Protein AF-A0A920PZQ6-F1 (afdb_monomer)

Solvent-accessible surface area (backbone atoms only — not comparable to full-atom values): 5185 Å² total; per-residue (Å²): 136,46,75,22,78,49,30,30,54,37,63,74,72,60,67,69,48,89,83,44,70,68,63,48,78,44,50,83,42,39,86,39,55,53,52,90,83,48,70,54,72,60,65,78,3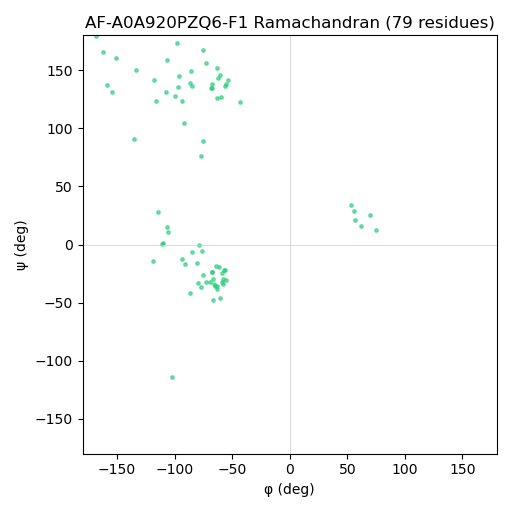3,60,33,80,93,52,82,60,36,60,68,45,56,66,70,68,76,71,49,79,59,51,87,69,85,50,88,93,52,45,48,74,82,80,48,84,133

pLDDT: mean 90.08, std 5.91, range [65.62, 97.19]

Mean predicted aligned error: 4.2 Å

Ra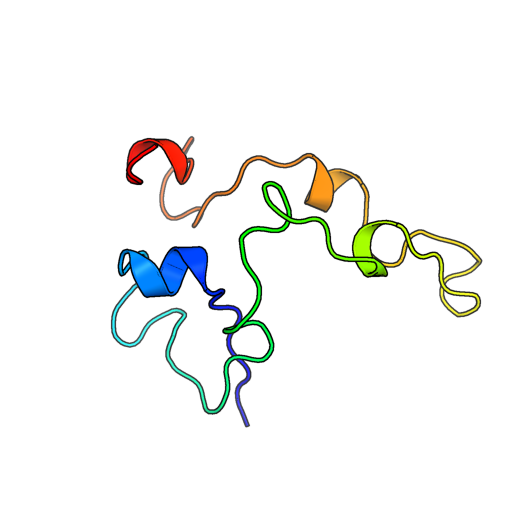dius of g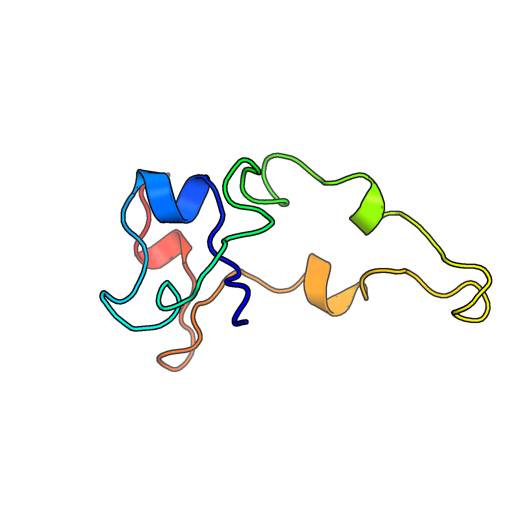yration: 14.3 Å; Cα contacts (8 Å, |Δi|>4): 97; chains: 1; bounding box: 28×32×38 Å

Foldseek 3Di:
DDEAQAACQCVVQVVDDDCPRPPDDYHPHHDPDDCVVPPDPLQVDFDVVVVRDRSDDPCVVPDADAPPPDPPGHPVVPDDD

Nearest PDB structures (foldseek):
  2e18-assembly1_B  TM=8.384E-01  e=1.437E-02  Pyrococcus horikoshii OT3
  3p52-assembly1_B  TM=9.607E-01  e=3.471E-01  Campylobacter jejuni
  4f4h-assembly1_B  TM=6.778E-01  e=3.971E-02  Burkholderia thailandensis E264
  3p52-assembly1_A  TM=9.009E-01  e=2.647E-01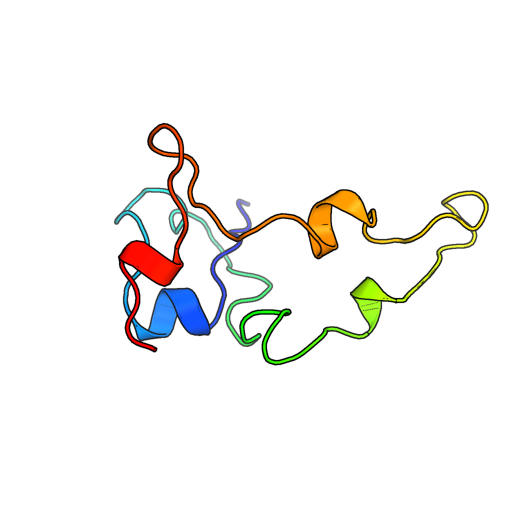  Campylobacter jejuni

Secondary structure (DSSP, 8-state):
--EE---HHHHHHT-S-TTTTT-SSEETTTT---TTTS--GGGG-B-GGGTT-BSS-HHHHHSPP---SSTT--GGGTS--

Sequence (81 aa):
MVLTTGNKSESAVGYSTLYGDTAGAYAVIRTLQDPRVRPVPLAQSHSPGLDGQPVIPDHILTKPPSAELRPDQTDDQSLPP

Structure (mmCIF, N/CA/C/O backbone):
data_AF-A0A920PZQ6-F1
#
_entry.id   AF-A0A920PZQ6-F1
#
loop_
_atom_site.group_PDB
_atom_site.id
_atom_site.type_symbol
_atom_site.label_atom_id
_atom_site.label_alt_id
_atom_site.label_comp_id
_atom_site.label_asym_id
_atom_site.label_entity_id
_atom_site.label_seq_id
_atom_site.pdbx_PDB_ins_code
_atom_site.Cartn_x
_atom_site.Cartn_y
_atom_site.Cartn_z
_atom_site.occupancy
_atom_site.B_iso_or_equiv
_atom_site.auth_seq_id
_atom_site.auth_comp_id
_atom_site.auth_asym_id
_atom_site.auth_atom_id
_atom_site.pdbx_PDB_model_num
ATOM 1 N N . MET A 1 1 ? -7.854 -15.596 -6.209 1.00 84.56 1 MET A N 1
ATOM 2 C CA . MET A 1 1 ? -7.144 -15.223 -4.965 1.00 84.56 1 MET A CA 1
ATOM 3 C C . MET A 1 1 ? -6.928 -13.721 -4.989 1.00 84.56 1 MET A C 1
ATOM 5 O O . MET A 1 1 ? -6.537 -13.228 -6.038 1.00 84.56 1 MET A O 1
ATOM 9 N N . VAL A 1 2 ? -7.216 -13.011 -3.896 1.00 95.75 2 VAL A N 1
ATOM 10 C CA . VAL A 1 2 ? -7.052 -11.547 -3.814 1.00 95.75 2 VAL A CA 1
ATOM 11 C C . VAL A 1 2 ? -5.741 -11.230 -3.102 1.00 95.75 2 VAL A C 1
ATOM 13 O O . VAL A 1 2 ? -5.494 -11.764 -2.018 1.00 95.75 2 VAL A O 1
ATOM 16 N N . LEU A 1 3 ? -4.911 -10.394 -3.722 1.00 97.19 3 LEU A N 1
ATOM 17 C CA . LEU A 1 3 ? -3.698 -9.845 -3.121 1.00 97.19 3 LEU A CA 1
ATOM 18 C C . LEU A 1 3 ? -4.005 -8.453 -2.577 1.00 97.19 3 LEU A C 1
ATOM 20 O O . LEU A 1 3 ? -4.651 -7.668 -3.266 1.00 97.19 3 LEU A O 1
ATOM 24 N N . THR A 1 4 ? -3.536 -8.155 -1.370 1.00 96.06 4 THR A N 1
ATOM 25 C CA . THR A 1 4 ? -3.711 -6.840 -0.744 1.00 96.06 4 THR A CA 1
ATOM 26 C C . THR A 1 4 ? -2.402 -6.059 -0.737 1.00 96.06 4 THR A C 1
ATOM 28 O O . THR A 1 4 ? -1.307 -6.625 -0.856 1.00 96.06 4 THR A O 1
ATOM 31 N N . THR A 1 5 ? -2.523 -4.740 -0.616 1.00 94.69 5 THR A N 1
ATOM 32 C CA . THR A 1 5 ? -1.415 -3.783 -0.742 1.00 94.69 5 THR A CA 1
ATOM 33 C C . THR A 1 5 ? -0.962 -3.202 0.594 1.00 94.69 5 THR A C 1
ATOM 35 O O . THR A 1 5 ? -0.156 -2.282 0.598 1.00 94.69 5 THR A O 1
ATOM 38 N N . GLY A 1 6 ? -1.426 -3.752 1.720 1.00 94.06 6 GLY A N 1
ATOM 39 C CA . GLY A 1 6 ? -1.025 -3.289 3.047 1.00 94.06 6 GLY A CA 1
ATOM 40 C C . GLY A 1 6 ? 0.471 -3.489 3.297 1.00 94.06 6 GLY A C 1
ATOM 41 O O . GLY A 1 6 ? 0.995 -4.604 3.167 1.00 94.06 6 GLY A O 1
ATOM 42 N N . ASN A 1 7 ? 1.159 -2.413 3.667 1.00 94.25 7 ASN A N 1
ATOM 43 C CA . ASN A 1 7 ? 2.575 -2.415 4.017 1.00 94.25 7 ASN A CA 1
ATOM 44 C C . ASN A 1 7 ? 2.785 -2.472 5.546 1.00 94.25 7 ASN A C 1
ATOM 46 O O . ASN A 1 7 ? 1.842 -2.432 6.346 1.00 94.25 7 ASN A O 1
ATOM 50 N N . LYS A 1 8 ? 4.045 -2.611 5.979 1.00 94.62 8 LYS A N 1
ATOM 51 C CA . LYS A 1 8 ? 4.403 -2.733 7.401 1.00 94.62 8 LYS A CA 1
ATOM 52 C C . LYS A 1 8 ? 4.039 -1.481 8.199 1.00 94.62 8 LYS A C 1
ATOM 54 O O . LYS A 1 8 ? 3.637 -1.621 9.350 1.00 94.62 8 LYS A O 1
ATOM 59 N N . SER A 1 9 ? 4.219 -0.292 7.625 1.00 92.56 9 SER A N 1
ATOM 60 C CA . SER A 1 9 ? 3.968 0.981 8.309 1.00 92.56 9 SER A CA 1
ATOM 61 C C . SER A 1 9 ? 2.478 1.160 8.610 1.00 92.56 9 SER A C 1
ATOM 63 O O . SER A 1 9 ? 2.127 1.415 9.757 1.00 92.56 9 SER A O 1
ATOM 65 N N . GLU A 1 10 ? 1.607 0.919 7.628 1.00 94.06 10 GLU A N 1
ATOM 66 C CA . GLU A 1 10 ? 0.142 0.971 7.789 1.00 94.06 10 GLU A CA 1
ATOM 67 C C . GLU A 1 10 ? -0.342 -0.050 8.822 1.00 94.06 10 GLU A C 1
ATOM 69 O O . GLU A 1 10 ? -1.100 0.272 9.737 1.00 94.06 10 GLU A O 1
ATOM 74 N N . SER A 1 11 ? 0.167 -1.282 8.726 1.00 93.06 11 SER A N 1
ATOM 75 C CA . SER A 1 11 ? -0.203 -2.366 9.641 1.00 93.06 11 SER A CA 1
ATOM 76 C C . SER A 1 11 ? 0.239 -2.088 11.080 1.00 93.06 11 SER A C 1
ATOM 78 O O . SER A 1 11 ? -0.459 -2.460 12.019 1.00 93.06 11 SER A O 1
ATOM 80 N N . ALA A 1 12 ? 1.395 -1.443 11.271 1.00 93.06 12 ALA A N 1
ATOM 81 C CA . ALA A 1 12 ? 1.949 -1.164 12.596 1.00 93.06 12 ALA A CA 1
ATOM 82 C C . ALA A 1 12 ? 1.101 -0.171 13.401 1.00 93.06 12 ALA A C 1
ATOM 84 O O . ALA A 1 12 ? 1.078 -0.242 14.627 1.00 93.06 12 ALA A O 1
ATOM 85 N N . VAL A 1 13 ? 0.413 0.737 12.712 1.00 93.50 13 VAL A N 1
ATOM 86 C CA . VAL A 1 13 ? -0.403 1.796 13.323 1.00 93.50 13 VAL A CA 1
ATOM 87 C C . VAL A 1 13 ? -1.905 1.584 13.107 1.00 93.50 13 VAL A C 1
ATOM 89 O O . VAL A 1 13 ? -2.711 2.385 13.566 1.00 93.50 13 VAL A O 1
ATOM 92 N N . GLY A 1 14 ? -2.294 0.497 12.432 1.00 93.88 14 GLY A N 1
ATOM 93 C CA . GLY A 1 14 ? -3.690 0.186 12.132 1.00 93.88 14 GLY A CA 1
ATOM 94 C C . GLY A 1 14 ? -4.329 1.129 11.109 1.00 93.88 14 GLY A C 1
ATOM 95 O O . GLY A 1 14 ? -5.548 1.284 11.122 1.00 93.88 14 GLY A O 1
ATOM 96 N N . TYR A 1 15 ? -3.539 1.754 10.230 1.00 94.81 15 TYR A N 1
ATOM 97 C CA . TYR A 1 15 ? -4.034 2.679 9.205 1.00 94.81 15 TYR A CA 1
ATOM 98 C C . TYR A 1 15 ? -4.658 1.923 8.035 1.00 94.81 15 TYR A C 1
ATOM 100 O O . TYR A 1 15 ? -4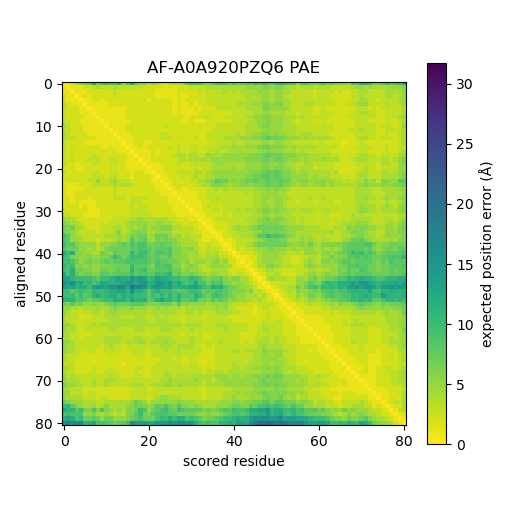.040 1.717 6.997 1.00 94.81 15 TYR A O 1
ATOM 108 N N . SER A 1 16 ? -5.871 1.431 8.254 1.00 94.81 16 SER A N 1
ATOM 109 C CA . SER A 1 16 ? -6.631 0.654 7.279 1.00 94.81 16 SER A CA 1
ATOM 110 C C . SER A 1 16 ? -8.109 0.627 7.649 1.00 94.81 16 SER A C 1
ATOM 112 O O . SER A 1 16 ? -8.490 0.931 8.783 1.00 94.81 16 SER A O 1
ATOM 114 N N . THR A 1 17 ? -8.951 0.211 6.710 1.00 95.19 17 THR A N 1
ATOM 115 C CA . THR A 1 17 ? -10.353 -0.096 6.986 1.00 95.19 17 THR A CA 1
ATOM 116 C C . THR A 1 17 ? -10.494 -1.585 7.283 1.00 95.19 17 THR A C 1
ATOM 118 O O . THR A 1 17 ? -10.139 -2.443 6.469 1.00 95.19 17 THR A O 1
ATOM 121 N N . LEU A 1 18 ? -11.053 -1.917 8.448 1.00 93.00 18 LEU A N 1
ATOM 122 C CA . LEU A 1 18 ? -11.371 -3.301 8.789 1.00 93.00 18 LEU A CA 1
ATOM 123 C C . LEU A 1 18 ? -12.364 -3.872 7.764 1.00 93.00 18 LEU A C 1
ATOM 125 O O . LEU A 1 18 ? -13.408 -3.276 7.514 1.00 93.00 18 LEU A O 1
ATOM 129 N N . TYR A 1 19 ? -12.027 -5.026 7.181 1.00 94.00 19 TYR A N 1
ATOM 130 C CA . TYR A 1 19 ? -12.764 -5.647 6.069 1.00 94.00 19 TYR A CA 1
ATOM 131 C C . TYR A 1 19 ? -12.819 -4.811 4.773 1.00 94.00 19 TYR A C 1
ATOM 133 O O . TYR A 1 19 ? -13.622 -5.111 3.892 1.00 94.00 19 TYR A O 1
ATOM 141 N N . GLY A 1 20 ? -11.960 -3.796 4.640 1.00 95.44 20 GLY A N 1
ATOM 142 C CA . GLY A 1 20 ? -11.800 -2.986 3.433 1.00 95.44 20 GLY A CA 1
ATOM 143 C C . GLY A 1 20 ? -10.564 -3.389 2.630 1.00 95.44 20 GLY A C 1
ATOM 144 O O . GLY A 1 20 ? -10.474 -4.498 2.114 1.00 95.44 20 GLY A O 1
ATOM 145 N N . ASP A 1 21 ? -9.587 -2.493 2.548 1.00 95.38 21 ASP A N 1
ATOM 146 C CA . ASP A 1 21 ? -8.324 -2.650 1.810 1.00 95.38 21 ASP A CA 1
ATOM 147 C C . ASP A 1 21 ? -7.478 -3.857 2.264 1.00 95.38 21 ASP A C 1
ATOM 149 O O . ASP A 1 21 ? -6.722 -4.443 1.484 1.00 95.38 21 ASP A O 1
ATOM 153 N N . THR A 1 22 ? -7.662 -4.293 3.511 1.00 94.06 22 THR A N 1
ATOM 154 C CA . THR A 1 22 ? -7.013 -5.489 4.065 1.00 94.06 22 THR A CA 1
ATOM 155 C C . THR A 1 22 ? -7.745 -6.797 3.753 1.00 94.06 22 THR A C 1
ATOM 157 O O . THR A 1 22 ? -7.213 -7.873 4.040 1.00 94.06 22 THR A O 1
ATOM 160 N N . ALA A 1 23 ? -8.935 -6.750 3.142 1.00 95.69 23 ALA A N 1
ATOM 161 C CA . ALA A 1 23 ? -9.722 -7.934 2.813 1.00 95.69 23 ALA A CA 1
ATOM 162 C C . ALA A 1 23 ? -9.147 -8.677 1.594 1.00 95.69 23 ALA A C 1
ATOM 164 O O . ALA A 1 23 ? -9.535 -8.471 0.445 1.00 95.69 23 ALA A O 1
ATOM 165 N N . GLY A 1 24 ? -8.232 -9.609 1.851 1.00 94.75 24 GLY A N 1
ATOM 166 C CA . GLY A 1 24 ? -7.729 -10.527 0.837 1.00 94.75 24 GLY A CA 1
ATOM 167 C C . GLY A 1 24 ? -6.915 -11.670 1.426 1.00 94.75 24 GLY A C 1
ATOM 168 O O . GLY A 1 24 ? -6.751 -11.793 2.636 1.00 94.75 24 GLY A O 1
ATOM 169 N N . ALA A 1 25 ? -6.431 -12.551 0.555 1.00 95.81 25 ALA A N 1
ATOM 170 C CA . ALA A 1 25 ? -5.771 -13.786 0.967 1.00 95.81 25 ALA A CA 1
ATOM 171 C C . ALA A 1 25 ? -4.314 -13.564 1.392 1.00 95.81 25 ALA A C 1
ATOM 173 O O . ALA A 1 25 ? -3.809 -14.281 2.255 1.00 95.81 25 ALA A O 1
ATOM 174 N N . TYR A 1 26 ? -3.617 -12.608 0.766 1.00 95.88 26 TYR A N 1
ATOM 175 C CA . TYR A 1 26 ? -2.204 -12.369 1.044 1.00 95.88 26 TYR A CA 1
ATOM 176 C C . TYR A 1 26 ? -1.771 -10.932 0.740 1.00 95.88 26 TYR A C 1
ATOM 178 O O . TYR A 1 26 ? -1.991 -10.429 -0.359 1.00 95.88 26 TYR A O 1
ATOM 186 N N . ALA A 1 27 ? -1.075 -10.312 1.691 1.00 96.00 27 ALA A N 1
ATOM 187 C CA . ALA A 1 27 ? -0.438 -9.011 1.529 1.00 96.00 27 ALA A CA 1
ATOM 188 C C . ALA A 1 27 ? 1.015 -9.192 1.063 1.00 96.00 27 ALA A C 1
ATOM 190 O O . ALA A 1 27 ? 1.884 -9.576 1.853 1.00 96.00 27 ALA A O 1
ATOM 191 N N . VAL A 1 28 ? 1.280 -8.931 -0.222 1.00 94.94 28 VAL A N 1
ATOM 192 C CA . VAL A 1 28 ? 2.591 -9.199 -0.854 1.00 94.94 28 VAL A CA 1
ATOM 193 C C . VAL A 1 28 ? 3.704 -8.363 -0.227 1.00 94.94 28 VAL A C 1
ATOM 195 O O . VAL A 1 28 ? 4.821 -8.847 -0.054 1.00 94.94 28 VAL A O 1
ATOM 198 N N . ILE A 1 29 ? 3.383 -7.131 0.164 1.00 93.75 29 ILE A N 1
ATOM 199 C CA . ILE A 1 29 ? 4.351 -6.143 0.647 1.00 93.75 29 ILE A CA 1
ATOM 200 C C . ILE A 1 29 ? 4.288 -5.899 2.162 1.00 93.75 29 ILE A C 1
ATOM 202 O O . ILE A 1 29 ? 4.911 -4.963 2.655 1.00 93.75 29 ILE A O 1
ATOM 206 N N . ARG A 1 30 ? 3.625 -6.772 2.934 1.00 94.06 30 ARG A N 1
ATOM 207 C CA . ARG A 1 30 ? 3.403 -6.595 4.389 1.00 94.06 30 ARG A CA 1
ATOM 208 C C . ARG A 1 30 ? 4.663 -6.411 5.240 1.00 94.06 30 ARG A C 1
ATOM 210 O O . ARG A 1 30 ? 4.589 -5.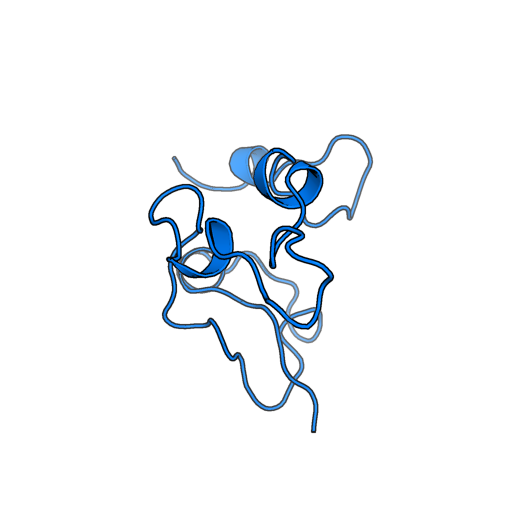953 6.373 1.00 94.06 30 ARG A O 1
ATOM 217 N N . THR A 1 31 ? 5.819 -6.854 4.748 1.00 94.19 31 THR A N 1
ATOM 218 C CA . THR A 1 31 ? 7.106 -6.761 5.460 1.00 94.19 31 THR A CA 1
ATOM 219 C C . THR A 1 31 ? 7.897 -5.506 5.086 1.00 94.19 31 THR A C 1
ATOM 221 O O . THR A 1 31 ? 8.880 -5.162 5.755 1.00 94.19 31 THR A O 1
ATOM 224 N N . LEU A 1 32 ? 7.482 -4.808 4.028 1.00 93.94 32 LEU A N 1
ATOM 225 C CA . LEU A 1 32 ? 8.130 -3.605 3.530 1.00 93.94 32 LEU A CA 1
ATOM 226 C C . LEU A 1 32 ? 7.622 -2.384 4.299 1.00 93.94 32 LEU A C 1
ATOM 228 O O . LEU A 1 32 ? 6.435 -2.269 4.574 1.00 93.94 32 LEU A O 1
ATOM 232 N N . GLN A 1 33 ? 8.539 -1.500 4.685 1.00 91.00 33 GLN A N 1
ATOM 233 C CA . GLN A 1 33 ? 8.199 -0.171 5.192 1.00 91.00 33 GLN A CA 1
ATOM 234 C C . GLN A 1 33 ? 7.772 0.724 4.031 1.00 91.00 33 GLN A C 1
ATOM 236 O O . GLN A 1 33 ? 8.026 0.387 2.873 1.00 91.00 33 GLN A O 1
ATOM 241 N N . ASP A 1 34 ? 7.187 1.870 4.371 1.00 87.50 34 ASP A N 1
ATOM 242 C CA . ASP A 1 34 ? 6.925 2.952 3.427 1.00 87.50 34 ASP A CA 1
ATOM 243 C C . ASP A 1 34 ? 8.145 3.182 2.503 1.00 87.50 34 ASP A C 1
ATOM 245 O O . ASP A 1 34 ? 9.250 3.435 3.008 1.00 87.50 34 ASP A O 1
ATOM 249 N N . PRO A 1 35 ? 7.977 3.096 1.169 1.00 83.50 35 PRO A N 1
ATOM 250 C CA . PRO A 1 35 ? 9.052 3.314 0.206 1.00 83.50 35 PRO A CA 1
ATOM 251 C C . PRO A 1 35 ? 9.732 4.683 0.323 1.00 83.50 35 PRO A C 1
ATOM 253 O O . PRO A 1 35 ? 10.876 4.819 -0.099 1.00 83.50 35 PRO A O 1
ATOM 256 N N . ARG A 1 36 ? 9.071 5.690 0.908 1.00 81.56 36 ARG A N 1
ATOM 257 C CA . ARG A 1 36 ? 9.667 7.011 1.165 1.00 81.56 36 ARG A CA 1
ATOM 258 C C . ARG A 1 36 ? 10.640 7.004 2.343 1.00 81.56 36 ARG A C 1
ATOM 260 O O . ARG A 1 36 ? 11.575 7.795 2.353 1.00 81.56 36 ARG A O 1
ATOM 267 N N . VAL A 1 37 ? 10.473 6.080 3.291 1.00 82.69 37 VAL A N 1
ATOM 268 C CA . VAL A 1 37 ? 11.440 5.840 4.378 1.00 82.69 37 VAL A CA 1
ATOM 269 C C . VAL A 1 37 ? 12.518 4.859 3.926 1.00 82.69 37 VAL A C 1
ATOM 271 O O . VAL A 1 37 ? 13.699 5.041 4.217 1.00 82.69 37 VAL A O 1
ATOM 274 N N . ARG A 1 38 ? 12.120 3.803 3.210 1.00 84.94 38 ARG A N 1
ATOM 275 C CA . ARG A 1 38 ? 13.026 2.759 2.730 1.00 84.94 38 ARG A CA 1
ATOM 276 C C . ARG A 1 38 ? 12.732 2.414 1.267 1.00 84.94 38 ARG A C 1
ATOM 278 O O . ARG A 1 38 ? 11.943 1.497 1.016 1.00 84.94 38 ARG A O 1
ATOM 285 N N . PRO A 1 39 ? 13.391 3.097 0.314 1.00 82.69 39 PRO A N 1
ATOM 286 C CA . PRO A 1 39 ? 13.176 2.882 -1.110 1.00 82.69 39 PRO A CA 1
ATOM 287 C C . PRO A 1 39 ? 13.402 1.428 -1.514 1.00 82.69 39 PRO A C 1
ATOM 289 O O . PRO A 1 39 ? 14.372 0.787 -1.102 1.00 82.69 39 PRO A O 1
ATOM 292 N N . VAL A 1 40 ? 12.500 0.903 -2.339 1.00 84.00 40 VAL A N 1
ATOM 293 C CA . VAL A 1 40 ? 12.652 -0.426 -2.935 1.00 84.00 40 VAL A CA 1
ATOM 294 C C . VAL A 1 40 ? 13.465 -0.317 -4.229 1.00 84.00 40 VAL A C 1
ATOM 296 O O . VAL A 1 40 ? 13.203 0.594 -5.014 1.00 84.00 40 VAL A O 1
ATOM 299 N N . PRO A 1 41 ? 14.398 -1.245 -4.522 1.00 83.94 41 PRO A N 1
ATOM 300 C CA . PRO A 1 41 ? 15.209 -1.190 -5.746 1.00 83.94 41 PRO A CA 1
ATOM 301 C C . PRO A 1 41 ? 14.374 -1.127 -7.032 1.00 83.94 41 PRO A C 1
ATOM 303 O O . PRO A 1 41 ? 14.771 -0.505 -8.013 1.00 83.94 41 PRO A O 1
ATOM 306 N N . LEU A 1 42 ? 13.179 -1.728 -7.004 1.00 83.50 42 LEU A N 1
ATOM 307 C CA . LEU A 1 42 ? 12.234 -1.712 -8.118 1.00 83.50 42 LEU A CA 1
ATOM 308 C C . LEU A 1 42 ? 11.826 -0.287 -8.530 1.00 83.50 42 LEU A C 1
ATOM 310 O O . LEU A 1 42 ? 11.629 -0.040 -9.716 1.00 83.50 42 LEU A O 1
ATOM 314 N N . ALA A 1 43 ? 11.761 0.653 -7.582 1.00 81.44 43 ALA A N 1
ATOM 315 C CA . ALA A 1 43 ? 11.389 2.043 -7.845 1.00 81.44 43 ALA A CA 1
ATOM 316 C C . ALA A 1 43 ? 12.386 2.783 -8.749 1.00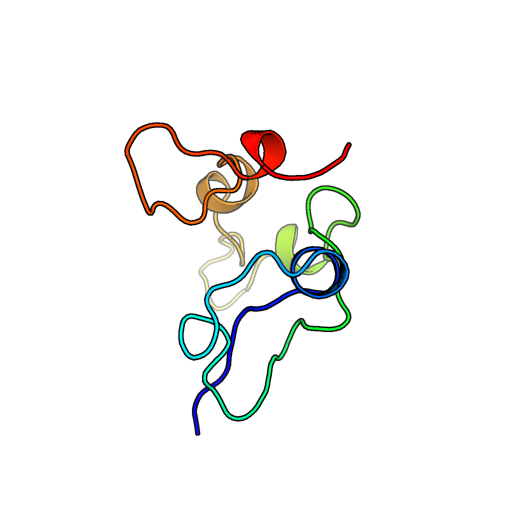 81.44 43 ALA A C 1
ATOM 318 O O . ALA A 1 43 ? 12.034 3.798 -9.330 1.00 81.44 43 ALA A O 1
ATOM 319 N N . GLN A 1 44 ? 13.614 2.279 -8.882 1.00 81.19 44 GLN A N 1
ATOM 320 C CA . GLN A 1 44 ? 14.663 2.865 -9.727 1.00 81.19 44 GLN A CA 1
ATOM 321 C C . GLN A 1 44 ? 14.967 2.001 -10.959 1.00 81.19 44 GLN A C 1
ATOM 323 O O . GLN A 1 44 ? 15.862 2.304 -11.750 1.00 81.19 44 GLN A O 1
ATOM 328 N N . SER A 1 45 ? 14.255 0.885 -11.110 1.00 87.50 45 SER A N 1
ATOM 329 C CA . SER A 1 45 ? 14.511 -0.079 -12.172 1.00 87.50 45 SER A CA 1
ATOM 330 C C . SER A 1 45 ? 13.795 0.299 -13.466 1.00 87.50 45 SER A C 1
ATOM 332 O O . SER A 1 45 ? 12.710 0.879 -13.452 1.00 87.50 45 SER A O 1
ATOM 334 N N . HIS A 1 46 ? 14.407 -0.074 -14.586 1.00 87.25 46 HIS A N 1
ATOM 335 C CA . HIS A 1 46 ? 13.838 0.047 -15.925 1.00 87.25 46 HIS A CA 1
ATOM 336 C C . HIS A 1 46 ? 13.716 -1.357 -16.512 1.00 87.25 46 HIS A C 1
ATOM 338 O O . HIS A 1 46 ? 14.590 -2.200 -16.283 1.00 87.25 46 HIS A O 1
ATOM 344 N N . SER A 1 47 ? 12.635 -1.629 -17.241 1.00 82.44 47 SER A N 1
ATOM 345 C CA . SER A 1 47 ? 12.408 -2.954 -17.826 1.00 82.44 47 SER A CA 1
ATOM 346 C C . SER A 1 47 ? 12.614 -2.930 -19.341 1.00 82.44 47 SER A C 1
ATOM 348 O O . SER A 1 47 ? 12.006 -2.099 -20.019 1.00 82.44 47 SER A O 1
ATOM 350 N N . PRO A 1 48 ? 13.390 -3.875 -19.910 1.00 75.06 48 PRO A N 1
ATOM 351 C CA . PRO A 1 48 ? 13.500 -4.041 -21.360 1.00 75.06 48 PRO A CA 1
ATOM 352 C C . PRO A 1 48 ? 12.148 -4.304 -22.037 1.00 75.06 48 PRO A C 1
ATOM 354 O O . PRO A 1 48 ? 11.957 -3.920 -23.182 1.00 75.06 48 PRO A O 1
ATOM 357 N N . GLY A 1 49 ? 11.202 -4.930 -21.326 1.00 83.81 49 GLY A N 1
ATOM 358 C CA . GLY A 1 49 ? 9.843 -5.184 -21.821 1.00 83.81 49 GLY A CA 1
ATOM 359 C C . GLY A 1 49 ? 8.904 -3.976 -21.754 1.00 83.81 49 GLY A C 1
ATOM 360 O O . GLY A 1 49 ? 7.743 -4.103 -22.123 1.00 83.81 49 GLY A O 1
ATOM 361 N N . LEU A 1 50 ? 9.384 -2.833 -21.255 1.00 83.56 50 LEU A N 1
ATOM 362 C CA . LEU A 1 50 ? 8.663 -1.560 -21.211 1.00 83.56 50 LEU A CA 1
ATOM 363 C C . LEU A 1 50 ? 9.343 -0.511 -22.104 1.00 83.56 50 LEU A C 1
ATOM 365 O O . LEU A 1 50 ? 9.310 0.667 -21.778 1.00 83.56 50 LEU A O 1
ATOM 369 N N . ASP A 1 51 ? 10.037 -0.920 -23.171 1.00 87.06 51 ASP A N 1
ATOM 370 C CA . ASP A 1 51 ? 10.795 -0.017 -24.057 1.00 87.06 51 ASP A CA 1
ATOM 371 C C . ASP A 1 51 ? 11.796 0.881 -23.304 1.00 87.06 51 ASP A C 1
ATOM 373 O O . ASP A 1 51 ? 12.030 2.039 -23.650 1.00 87.06 51 ASP A O 1
ATOM 377 N N . GLY A 1 52 ? 12.376 0.347 -22.224 1.00 85.12 52 GLY A N 1
ATOM 378 C CA . GLY A 1 52 ? 13.304 1.081 -21.367 1.00 85.12 52 GLY A CA 1
ATOM 379 C C . GLY A 1 52 ? 12.643 2.110 -20.447 1.00 85.12 52 GLY A C 1
ATOM 380 O O . GLY A 1 52 ? 13.364 2.906 -19.858 1.00 85.12 52 GLY A O 1
ATOM 381 N N . GLN A 1 53 ? 11.315 2.105 -20.296 1.00 87.75 53 GLN A N 1
ATOM 382 C CA . GLN A 1 53 ? 10.609 2.965 -19.343 1.00 87.75 53 GLN A CA 1
ATOM 383 C C . GLN A 1 53 ? 10.805 2.506 -17.883 1.00 87.75 53 GLN A C 1
ATOM 385 O O . GLN A 1 53 ? 11.082 1.319 -17.632 1.00 87.75 53 GLN A O 1
ATOM 390 N N . PRO A 1 54 ? 10.647 3.426 -16.907 1.00 91.00 54 PRO A N 1
ATOM 391 C CA . PRO A 1 54 ? 10.654 3.086 -15.489 1.00 91.00 54 PRO A CA 1
ATOM 392 C C . PRO A 1 54 ? 9.606 2.020 -15.162 1.00 91.00 54 PRO A C 1
ATOM 394 O O . PRO A 1 54 ? 8.471 2.079 -15.635 1.00 91.00 54 PRO A O 1
ATOM 397 N N . VAL A 1 55 ? 9.969 1.054 -14.316 1.00 92.44 55 VAL A N 1
ATOM 398 C CA . VAL A 1 55 ? 9.030 0.017 -13.853 1.00 92.44 55 VAL A CA 1
ATOM 399 C C . VAL A 1 55 ? 7.918 0.617 -12.990 1.00 92.44 55 VAL A C 1
ATOM 401 O O . VAL A 1 55 ? 6.782 0.150 -13.040 1.00 92.44 55 VAL A O 1
ATOM 404 N N . ILE A 1 56 ? 8.234 1.658 -12.217 1.00 90.69 56 ILE A N 1
ATOM 405 C CA . ILE A 1 56 ? 7.259 2.462 -11.479 1.00 90.69 56 ILE A CA 1
ATOM 406 C C . ILE A 1 56 ? 7.317 3.885 -12.043 1.00 90.69 56 ILE A C 1
ATOM 408 O O . ILE A 1 56 ? 8.394 4.477 -12.025 1.00 90.69 56 ILE A O 1
ATOM 412 N N . PRO A 1 57 ? 6.203 4.454 -12.534 1.00 90.31 57 PRO A N 1
ATOM 413 C CA . PRO A 1 57 ? 6.197 5.813 -13.068 1.00 90.31 57 PRO A CA 1
ATOM 414 C C . PRO A 1 57 ? 6.569 6.879 -12.025 1.00 90.31 57 PRO A C 1
ATOM 416 O O . PRO A 1 57 ? 6.105 6.827 -10.885 1.00 90.31 57 PRO A O 1
ATOM 419 N N . ASP A 1 58 ? 7.295 7.919 -12.442 1.00 88.31 58 ASP A N 1
ATOM 420 C CA . ASP A 1 58 ? 7.767 8.998 -11.553 1.00 88.31 58 ASP A CA 1
ATOM 421 C C . ASP A 1 58 ? 6.639 9.729 -10.810 1.00 88.31 58 ASP A C 1
ATOM 423 O O . ASP A 1 58 ? 6.787 10.124 -9.651 1.00 88.31 58 ASP A O 1
ATOM 427 N N . HIS A 1 59 ? 5.475 9.885 -11.445 1.00 91.06 59 HIS A N 1
ATOM 428 C CA . HIS A 1 59 ? 4.325 10.535 -10.815 1.00 91.06 59 HIS A CA 1
ATOM 429 C C . HIS A 1 59 ? 3.749 9.718 -9.646 1.00 91.06 59 HIS A C 1
ATOM 431 O O . HIS A 1 59 ? 3.132 10.296 -8.761 1.00 91.06 59 HIS A O 1
ATOM 437 N N . ILE A 1 60 ? 3.964 8.397 -9.605 1.00 91.31 60 ILE A N 1
ATOM 438 C CA . ILE A 1 60 ? 3.582 7.553 -8.462 1.00 91.31 60 ILE A CA 1
ATOM 439 C C . ILE A 1 60 ? 4.577 7.731 -7.313 1.00 91.31 60 ILE A C 1
ATOM 441 O O . ILE A 1 60 ? 4.177 7.754 -6.154 1.00 91.31 60 ILE A O 1
ATOM 445 N N . LEU A 1 61 ? 5.866 7.893 -7.625 1.00 88.50 61 LEU A N 1
ATOM 446 C CA . LEU A 1 61 ? 6.924 8.065 -6.624 1.00 88.50 61 LEU A CA 1
ATOM 447 C C . LEU A 1 61 ? 6.893 9.447 -5.959 1.00 88.50 61 LEU A C 1
ATOM 449 O O . LEU A 1 61 ? 7.261 9.579 -4.794 1.00 88.50 61 LEU A O 1
ATOM 453 N N . THR A 1 62 ? 6.475 10.471 -6.703 1.00 89.62 62 THR A N 1
ATOM 454 C CA . THR A 1 62 ? 6.439 11.869 -6.239 1.00 89.62 62 THR A CA 1
ATOM 455 C C . THR A 1 62 ? 5.108 12.272 -5.605 1.00 89.62 62 THR A C 1
ATOM 457 O O . THR A 1 62 ? 5.051 13.280 -4.899 1.00 89.62 62 THR A O 1
ATOM 460 N N . LYS A 1 63 ? 4.039 11.499 -5.824 1.00 91.06 63 LYS A N 1
ATOM 461 C CA . LYS A 1 63 ? 2.722 11.764 -5.244 1.00 91.06 63 LYS A CA 1
ATOM 462 C C . LYS A 1 63 ? 2.741 11.581 -3.713 1.00 91.06 63 LYS A C 1
ATOM 464 O O . LYS A 1 63 ? 3.257 10.569 -3.234 1.00 91.06 63 LYS A O 1
ATOM 469 N N . PRO A 1 64 ? 2.154 12.514 -2.935 1.00 91.56 64 PRO A N 1
ATOM 470 C CA . PRO A 1 64 ? 1.964 12.326 -1.500 1.00 91.56 64 PRO A CA 1
ATOM 471 C C . PRO A 1 64 ? 1.076 11.107 -1.200 1.00 91.56 64 PRO A C 1
ATOM 473 O O . PRO A 1 64 ? 0.136 10.840 -1.950 1.00 91.56 64 PRO A O 1
ATOM 476 N N . PRO A 1 65 ? 1.329 10.379 -0.105 1.00 92.62 65 PRO A N 1
ATOM 477 C CA . PRO A 1 65 ? 0.510 9.238 0.276 1.00 92.62 65 PRO A CA 1
ATOM 478 C C . PRO A 1 65 ? -0.876 9.689 0.696 1.00 92.62 65 PRO A C 1
ATOM 480 O O . PRO A 1 65 ? -1.039 10.690 1.400 1.00 92.62 65 PRO A O 1
ATOM 483 N N . SER A 1 66 ? -1.867 8.937 0.250 1.00 94.12 66 SER A N 1
ATOM 484 C CA . SER A 1 66 ? -3.257 9.208 0.551 1.00 94.12 66 SER A CA 1
ATOM 485 C C . SER A 1 66 ? -4.070 7.938 0.370 1.00 94.12 66 SER A C 1
ATOM 487 O O . SER A 1 66 ? -3.924 7.257 -0.647 1.00 94.12 66 SER A O 1
ATOM 489 N N . ALA A 1 67 ? -4.988 7.669 1.298 1.00 94.44 67 ALA A N 1
ATOM 490 C CA . ALA A 1 67 ? -6.068 6.709 1.064 1.00 94.44 67 ALA A CA 1
ATOM 491 C C . ALA A 1 67 ? -7.197 7.270 0.169 1.00 94.44 67 ALA A C 1
ATOM 493 O O . ALA A 1 67 ? -8.115 6.533 -0.179 1.00 94.44 67 ALA A O 1
ATOM 494 N N . GLU A 1 68 ? -7.148 8.560 -0.194 1.00 95.12 68 GLU A N 1
ATOM 495 C CA . GLU A 1 68 ? -8.068 9.222 -1.137 1.00 95.12 68 GLU A CA 1
ATOM 496 C C . GLU A 1 68 ? -9.564 9.109 -0.781 1.00 95.12 68 GLU A C 1
ATOM 498 O O . GLU A 1 68 ? -10.436 9.158 -1.646 1.00 95.12 68 GLU A O 1
ATOM 503 N N . LEU A 1 69 ? -9.891 8.996 0.509 1.00 95.56 69 LEU A N 1
ATOM 504 C CA . LEU A 1 69 ? -11.270 8.854 0.994 1.00 95.56 69 LEU A CA 1
ATOM 505 C C . LEU A 1 69 ? -12.018 10.193 1.072 1.00 95.56 69 LEU A C 1
ATOM 507 O O . LEU A 1 69 ? -13.243 10.217 1.199 1.00 95.56 69 LEU A O 1
ATOM 511 N N . ARG A 1 70 ? -11.292 11.315 1.025 1.00 95.06 70 ARG A N 1
ATOM 512 C CA . ARG A 1 70 ? -11.836 12.680 0.976 1.00 95.06 70 ARG A CA 1
ATOM 513 C C . ARG A 1 70 ? -10.883 13.629 0.229 1.00 95.06 70 ARG A C 1
ATOM 515 O O . ARG A 1 70 ? -9.694 13.3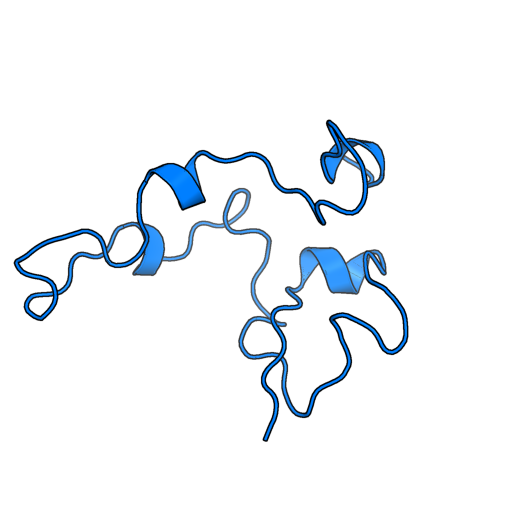15 0.135 1.00 95.06 70 ARG A O 1
ATOM 522 N N . PRO A 1 71 ? -11.364 14.790 -0.260 1.00 96.44 71 PRO A N 1
ATOM 523 C CA . PRO A 1 71 ? -10.508 15.804 -0.877 1.00 96.44 71 PRO A CA 1
ATOM 524 C C . PRO A 1 71 ? -9.347 16.221 0.032 1.00 96.44 71 PRO A C 1
ATOM 526 O O . PRO A 1 71 ? -9.521 16.325 1.248 1.00 96.44 71 PRO A O 1
ATOM 529 N N . ASP A 1 72 ? -8.178 16.439 -0.577 1.00 92.75 72 ASP A N 1
ATOM 530 C CA . ASP A 1 72 ? -6.948 16.924 0.069 1.00 92.75 72 ASP A CA 1
ATOM 531 C C . ASP A 1 72 ? -6.451 16.070 1.254 1.00 92.75 72 ASP A C 1
ATOM 533 O O . ASP A 1 72 ? -5.693 16.533 2.112 1.00 92.75 72 ASP A O 1
ATOM 537 N N . GLN A 1 73 ? -6.874 14.803 1.320 1.00 94.81 73 GLN A N 1
ATOM 538 C CA . GLN A 1 73 ? -6.374 13.861 2.313 1.00 94.81 73 GLN A CA 1
ATOM 539 C C . GLN A 1 73 ? -4.906 13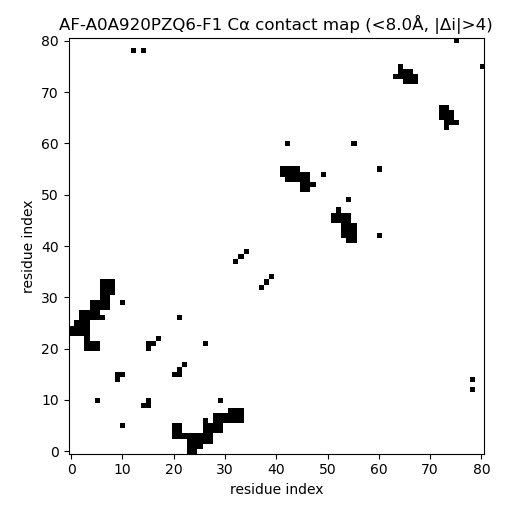.526 2.045 1.00 94.81 73 GLN A C 1
ATOM 541 O O . GLN A 1 73 ? -4.547 13.146 0.929 1.00 94.81 73 GLN A O 1
ATOM 546 N N . THR A 1 74 ? -4.106 13.527 3.106 1.00 94.00 74 THR A N 1
ATOM 547 C CA . THR A 1 74 ? -2.779 12.910 3.133 1.00 94.00 74 THR A CA 1
ATOM 548 C C . THR A 1 74 ? -2.604 12.069 4.399 1.00 94.00 74 THR A C 1
ATOM 550 O O . THR A 1 74 ? -3.223 12.344 5.432 1.00 94.00 74 THR A O 1
ATOM 553 N N . ASP A 1 75 ? -1.799 11.010 4.321 1.00 91.38 75 ASP A N 1
ATOM 554 C CA . ASP A 1 75 ? -1.686 10.031 5.413 1.00 91.38 75 ASP A CA 1
ATOM 555 C C . ASP A 1 75 ? -0.984 10.611 6.656 1.00 91.38 75 ASP A C 1
ATOM 557 O O . ASP A 1 75 ? -1.350 10.306 7.791 1.00 91.38 75 ASP A O 1
ATOM 561 N N . ASP A 1 76 ? -0.045 11.538 6.462 1.00 86.56 76 ASP A N 1
ATOM 562 C CA . ASP A 1 76 ? 0.671 12.263 7.522 1.00 86.56 76 ASP A CA 1
ATOM 563 C C . ASP A 1 76 ? -0.241 13.119 8.421 1.00 86.56 76 ASP A C 1
ATOM 565 O O . ASP A 1 76 ? 0.119 13.411 9.557 1.00 86.56 76 ASP A O 1
ATOM 569 N N . GLN A 1 77 ? -1.454 13.465 7.974 1.00 86.50 77 GLN A N 1
ATOM 570 C CA . GLN A 1 77 ? -2.447 14.156 8.810 1.00 86.50 77 GLN A CA 1
ATOM 571 C C . GLN A 1 77 ? -2.980 13.281 9.952 1.00 86.50 77 GLN A C 1
ATOM 573 O O . GLN A 1 77 ? -3.533 13.799 10.921 1.00 86.50 77 GLN A O 1
ATOM 578 N N . SER A 1 78 ? -2.910 11.958 9.798 1.00 82.94 78 SER A N 1
ATOM 579 C CA . SER A 1 78 ? -3.537 10.990 10.709 1.00 82.94 78 SER A CA 1
ATOM 580 C C . SER A 1 78 ? -2.527 10.067 11.387 1.00 82.94 78 SER A C 1
ATOM 582 O O . SER A 1 78 ? -2.877 9.377 12.344 1.00 82.94 78 SER A O 1
ATOM 584 N N . LEU A 1 79 ? -1.295 10.029 10.880 1.00 83.56 79 LEU A N 1
ATOM 585 C CA . LEU A 1 79 ? -0.233 9.169 11.374 1.00 83.56 79 LEU A CA 1
ATOM 586 C C . LEU A 1 79 ? 0.682 9.915 12.357 1.00 83.56 79 LEU A C 1
ATOM 588 O O . LEU A 1 79 ? 0.926 11.109 12.189 1.00 83.56 79 LEU A O 1
ATOM 592 N N . PRO A 1 80 ? 1.206 9.228 13.388 1.00 74.56 80 PRO A N 1
ATOM 593 C CA . PRO A 1 80 ? 2.282 9.778 14.206 1.00 74.56 80 PRO A CA 1
ATOM 594 C C . PRO A 1 80 ? 3.556 9.998 13.359 1.00 74.56 80 PRO A C 1
ATOM 596 O O . PRO A 1 80 ? 3.742 9.281 12.371 1.00 74.56 80 PRO A O 1
ATOM 599 N N . PRO A 1 81 ? 4.412 10.972 13.733 1.00 65.62 81 PRO A N 1
ATOM 600 C CA . PRO A 1 81 ? 5.636 11.304 12.999 1.00 65.62 81 PRO A CA 1
ATOM 601 C C . PRO A 1 81 ? 6.687 10.186 13.018 1.00 65.62 81 PRO A C 1
ATOM 603 O O . PRO A 1 81 ? 6.713 9.395 13.992 1.00 65.62 81 PRO A O 1
#